Protein AF-Q9WVE3-F1 (afdb_monomer_lite)

Radius of gyration: 15.99 Å; chains: 1; bounding box: 48×34×41 Å

Organism: Mus musculus (NCBI:txid10090)

Secondary structure (DSSP, 8-state):
----TT-SSSHHHHHHHHHS--SSSS--TTGGGHHHHHHHHHHHHHHHSTTGGGT-PPPP-EEEBSS-GGGGEEEHHHHHGGGTT-S-HHHHHHH-GGGG-HHHHHHBPEEEEEEETTEEEEEE-SSS-EEEEEEES--TTSPSSS-EEEEEEEEEEETTEEEEEEEEE-

pLDDT: mean 86.55, std 11.51, range [38.97, 97.5]

Structure (mmCIF, N/CA/C/O backbone):
data_AF-Q9WVE3-F1
#
_entry.id   AF-Q9WVE3-F1
#
loop_
_atom_site.group_PDB
_atom_site.id
_atom_site.type_symbol
_atom_site.label_atom_id
_atom_site.label_alt_id
_atom_site.label_comp_id
_atom_site.label_asym_id
_atom_site.label_entity_id
_atom_site.label_seq_id
_atom_site.pdbx_PDB_ins_code
_atom_site.Cartn_x
_atom_site.Cartn_y
_atom_site.Cartn_z
_atom_site.occupancy
_atom_site.B_iso_or_equiv
_atom_site.auth_seq_id
_atom_site.auth_comp_id
_atom_site.auth_asym_id
_atom_site.auth_atom_id
_atom_site.pdbx_PDB_model_num
ATOM 1 N N . GLN A 1 1 ? 12.062 -9.986 -24.639 1.00 38.97 1 GLN A N 1
ATOM 2 C CA . GLN A 1 1 ? 12.155 -8.511 -24.644 1.00 38.97 1 GLN A CA 1
ATOM 3 C C . GLN A 1 1 ? 11.790 -8.039 -23.245 1.00 38.97 1 GLN A C 1
ATOM 5 O O . GLN A 1 1 ? 10.648 -8.213 -22.848 1.00 38.97 1 GLN A O 1
ATOM 10 N N . ILE A 1 2 ? 12.767 -7.576 -22.459 1.00 42.25 2 ILE A N 1
ATOM 11 C CA . ILE A 1 2 ? 12.524 -7.084 -21.095 1.00 42.25 2 ILE A CA 1
ATOM 12 C C . ILE A 1 2 ? 11.752 -5.770 -21.234 1.00 42.25 2 ILE A C 1
ATOM 14 O O . ILE A 1 2 ? 12.215 -4.856 -21.918 1.00 42.25 2 ILE A O 1
ATOM 18 N N . VAL A 1 3 ? 10.554 -5.693 -20.658 1.00 52.66 3 VAL A N 1
ATOM 19 C CA . VAL A 1 3 ? 9.760 -4.459 -20.638 1.00 52.66 3 VAL A CA 1
ATOM 20 C C . VAL A 1 3 ? 10.538 -3.437 -19.805 1.00 52.66 3 VAL A C 1
ATOM 22 O O . VAL A 1 3 ? 10.636 -3.555 -18.589 1.00 52.66 3 VAL A O 1
ATOM 25 N N . GLY A 1 4 ? 11.184 -2.479 -20.471 1.00 64.81 4 GLY A N 1
ATOM 26 C CA . GLY A 1 4 ? 11.995 -1.456 -19.811 1.00 64.81 4 GLY A CA 1
ATOM 27 C C . GLY A 1 4 ? 11.155 -0.449 -19.017 1.00 64.81 4 GLY A C 1
ATOM 28 O O . GLY A 1 4 ? 9.963 -0.275 -19.260 1.00 64.81 4 GLY A O 1
ATOM 29 N N . LEU A 1 5 ? 11.804 0.291 -18.111 1.00 68.25 5 LEU A N 1
ATOM 30 C CA . LEU A 1 5 ? 11.204 1.351 -17.275 1.00 68.25 5 LEU A CA 1
ATOM 31 C C . LEU A 1 5 ? 10.845 2.644 -18.050 1.00 68.25 5 LEU A C 1
ATOM 33 O O . LEU A 1 5 ? 10.810 3.738 -17.485 1.00 68.25 5 LEU A O 1
ATOM 37 N N . THR A 1 6 ? 10.640 2.552 -19.364 1.00 72.81 6 THR A N 1
ATOM 38 C CA . THR A 1 6 ? 10.458 3.695 -20.278 1.00 72.81 6 THR A CA 1
ATOM 39 C C . THR A 1 6 ? 9.116 3.691 -21.006 1.00 72.81 6 THR A C 1
ATOM 41 O O . THR A 1 6 ? 8.870 4.545 -21.858 1.00 72.81 6 THR A O 1
ATOM 44 N N . HIS A 1 7 ? 8.212 2.778 -20.653 1.00 76.62 7 HIS A N 1
ATOM 45 C CA . HIS A 1 7 ? 6.844 2.784 -21.152 1.00 76.62 7 HIS A CA 1
ATOM 46 C C . HIS A 1 7 ? 6.115 4.086 -20.785 1.00 76.62 7 HIS A C 1
ATOM 48 O O . HIS A 1 7 ? 6.257 4.608 -19.675 1.00 76.62 7 HIS A O 1
ATOM 54 N N . SER A 1 8 ? 5.338 4.620 -21.729 1.00 82.25 8 SER A N 1
ATOM 55 C CA . SER A 1 8 ? 4.680 5.925 -21.578 1.00 82.25 8 SER A CA 1
ATOM 56 C C . SER A 1 8 ? 3.353 5.856 -20.818 1.00 82.25 8 SER A C 1
ATOM 58 O O . SER A 1 8 ? 2.917 6.874 -20.281 1.00 82.25 8 SER A O 1
ATOM 60 N N . TYR A 1 9 ? 2.718 4.683 -20.763 1.00 87.88 9 TYR A N 1
ATOM 61 C CA . TYR A 1 9 ? 1.446 4.440 -20.065 1.00 87.88 9 TYR A CA 1
ATOM 62 C C . TYR A 1 9 ? 1.672 3.869 -18.657 1.00 87.88 9 TYR A C 1
ATOM 64 O O . TYR A 1 9 ? 2.633 3.112 -18.489 1.00 87.88 9 TYR A O 1
ATOM 72 N N . PRO A 1 10 ? 0.811 4.198 -17.673 1.00 91.31 10 PRO A N 1
ATOM 73 C CA . PRO A 1 10 ? 0.932 3.703 -16.301 1.00 91.31 10 PRO A CA 1
ATOM 74 C C . PRO A 1 10 ? 0.583 2.225 -16.131 1.00 91.31 10 PRO A C 1
ATOM 76 O O . PRO A 1 10 ? 1.098 1.588 -15.218 1.00 91.31 10 PRO A O 1
ATOM 79 N N . ASP A 1 11 ? -0.246 1.667 -17.009 1.00 92.44 11 ASP A N 1
ATOM 80 C CA . ASP A 1 11 ? -0.851 0.341 -16.869 1.00 92.44 11 ASP A CA 1
ATOM 81 C C . ASP A 1 11 ? 0.173 -0.787 -16.630 1.00 92.44 11 ASP A C 1
ATOM 83 O O . ASP A 1 11 ? -0.017 -1.559 -15.688 1.00 92.44 11 ASP A O 1
ATOM 87 N N . PRO A 1 12 ? 1.308 -0.875 -17.360 1.00 94.25 12 PRO A N 1
ATOM 88 C CA . PRO A 1 12 ? 2.304 -1.914 -17.094 1.00 94.25 12 PRO A CA 1
ATOM 89 C C . PRO A 1 12 ? 2.974 -1.765 -15.726 1.00 94.25 12 PRO A C 1
ATOM 91 O O . PRO A 1 12 ? 3.279 -2.762 -15.078 1.00 94.25 12 PRO A O 1
ATOM 94 N N . TYR A 1 13 ? 3.184 -0.530 -15.260 1.00 95.19 13 TYR A N 1
ATOM 95 C CA . TYR A 1 13 ? 3.758 -0.287 -13.937 1.00 95.19 13 TYR A CA 1
ATOM 96 C C . TYR A 1 13 ? 2.752 -0.564 -12.827 1.00 95.19 13 TYR A C 1
ATOM 98 O O . TYR A 1 13 ? 3.142 -1.042 -11.769 1.00 95.19 13 TYR A O 1
ATOM 106 N N . PHE A 1 14 ? 1.467 -0.294 -13.065 1.00 95.31 14 PHE A N 1
ATOM 107 C CA . PHE A 1 14 ? 0.396 -0.672 -12.151 1.00 95.31 14 PHE A CA 1
ATOM 108 C C . PHE A 1 14 ? 0.340 -2.193 -11.981 1.00 95.31 14 PHE A C 1
ATOM 110 O O . PHE A 1 14 ? 0.356 -2.675 -10.852 1.00 95.31 14 PHE A O 1
ATOM 117 N N . LEU A 1 15 ? 0.383 -2.948 -13.084 1.00 95.38 15 LEU A N 1
ATOM 118 C CA . LEU A 1 15 ? 0.463 -4.410 -13.039 1.00 95.38 15 LEU A CA 1
ATOM 119 C C . LEU A 1 15 ? 1.726 -4.892 -12.314 1.00 95.38 15 LEU A C 1
ATOM 121 O O . LEU A 1 15 ? 1.626 -5.745 -11.439 1.00 95.38 15 LEU A O 1
ATOM 125 N N . ALA A 1 16 ? 2.892 -4.309 -12.604 1.00 95.38 16 ALA A N 1
ATOM 126 C CA . ALA A 1 16 ? 4.128 -4.630 -11.889 1.00 95.38 16 ALA A CA 1
ATOM 127 C C . ALA A 1 16 ? 4.008 -4.359 -10.377 1.00 95.38 16 ALA A C 1
ATOM 129 O O . ALA A 1 16 ? 4.480 -5.155 -9.572 1.00 95.38 16 ALA A O 1
ATOM 130 N N . CYS A 1 17 ? 3.324 -3.280 -9.976 1.00 95.62 17 CYS A N 1
ATOM 131 C CA . CYS A 1 17 ? 3.080 -2.987 -8.564 1.00 95.62 17 CYS A CA 1
ATOM 132 C C . CYS A 1 17 ? 2.186 -4.027 -7.880 1.00 95.62 17 CYS A C 1
ATOM 134 O O . CYS A 1 17 ? 2.382 -4.283 -6.700 1.00 95.62 17 CYS A O 1
ATOM 136 N N . LEU A 1 18 ? 1.220 -4.610 -8.594 1.00 95.31 18 LEU A N 1
ATOM 137 C CA . LEU A 1 18 ? 0.353 -5.666 -8.062 1.00 95.31 18 LEU A CA 1
ATOM 138 C C . LEU A 1 18 ? 1.069 -7.020 -7.973 1.00 95.31 18 LEU A C 1
ATOM 140 O O . LEU A 1 18 ? 0.840 -7.766 -7.026 1.00 95.31 18 LEU A O 1
ATOM 144 N N . LEU A 1 19 ? 1.902 -7.345 -8.966 1.00 94.06 19 LEU A N 1
ATOM 145 C CA . LEU A 1 19 ? 2.548 -8.655 -9.086 1.00 94.06 19 LEU A CA 1
ATOM 146 C C . LEU A 1 19 ? 3.804 -8.787 -8.220 1.00 94.06 19 LEU A C 1
ATOM 148 O O . LEU A 1 19 ? 4.065 -9.870 -7.708 1.00 94.06 19 LEU A O 1
ATOM 152 N N . PHE A 1 20 ? 4.564 -7.702 -8.058 1.00 94.00 20 PHE A N 1
ATOM 153 C CA . PHE A 1 20 ? 5.892 -7.721 -7.432 1.00 94.00 20 PHE A CA 1
ATOM 154 C C . PHE A 1 20 ? 5.935 -6.974 -6.096 1.00 94.00 20 PHE A C 1
ATOM 156 O O . PHE A 1 20 ? 7.001 -6.562 -5.635 1.00 94.00 20 PHE A O 1
ATOM 163 N N . TRP A 1 21 ? 4.774 -6.736 -5.477 1.00 94.50 21 TRP A N 1
ATOM 164 C CA . TRP A 1 21 ? 4.742 -6.106 -4.164 1.00 94.50 21 TRP A CA 1
ATOM 165 C C . TRP A 1 21 ? 5.406 -7.014 -3.116 1.00 94.50 21 TRP A C 1
ATOM 167 O O . TRP A 1 21 ? 5.033 -8.185 -3.024 1.00 94.50 21 TRP A O 1
ATOM 177 N N . PRO A 1 22 ? 6.330 -6.503 -2.280 1.00 91.81 22 PRO A N 1
ATOM 178 C CA . PRO A 1 22 ? 6.997 -7.338 -1.293 1.00 91.81 22 PRO A CA 1
ATOM 179 C C . PRO A 1 22 ? 6.016 -7.884 -0.248 1.00 91.81 22 PRO A C 1
ATOM 181 O O . PRO A 1 22 ? 5.334 -7.131 0.460 1.00 91.81 22 PRO A O 1
ATOM 184 N N . GLU A 1 23 ? 5.978 -9.207 -0.101 1.00 85.31 23 GLU A N 1
ATOM 185 C CA . GLU A 1 23 ? 5.158 -9.853 0.927 1.00 85.31 23 GLU A CA 1
ATOM 186 C C . GLU A 1 23 ? 5.769 -9.728 2.323 1.00 85.31 23 GLU A C 1
ATOM 188 O O . GLU A 1 23 ? 5.039 -9.618 3.311 1.00 85.31 23 GLU A O 1
ATOM 193 N N . ASN A 1 24 ? 7.099 -9.756 2.399 1.00 83.19 24 ASN A N 1
ATOM 194 C CA . ASN A 1 24 ? 7.873 -9.842 3.631 1.00 83.19 24 ASN A CA 1
ATOM 195 C C . ASN A 1 24 ? 9.029 -8.835 3.587 1.00 83.19 24 ASN A C 1
ATOM 197 O O . ASN A 1 24 ? 9.225 -8.137 2.597 1.00 83.19 24 ASN A O 1
ATOM 201 N N . LYS A 1 25 ? 9.812 -8.753 4.668 1.00 84.12 25 LYS A N 1
ATOM 202 C CA . LYS A 1 25 ? 10.996 -7.879 4.723 1.00 84.12 25 LYS A CA 1
ATOM 203 C C . LYS A 1 25 ? 12.132 -8.335 3.806 1.00 84.12 25 LYS A C 1
ATOM 205 O O . LYS A 1 25 ? 12.952 -7.500 3.445 1.00 84.12 25 LYS A O 1
ATOM 210 N N . GLU A 1 26 ? 12.176 -9.608 3.438 1.00 88.19 26 GLU A N 1
ATOM 211 C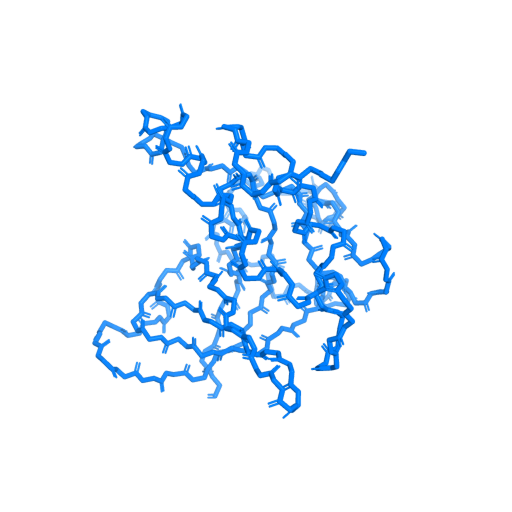 CA . GLU A 1 26 ? 13.134 -10.140 2.470 1.00 88.19 26 GLU A CA 1
ATOM 212 C C . GLU A 1 26 ? 12.657 -9.844 1.048 1.00 88.19 26 GLU A C 1
ATOM 214 O O . GLU A 1 26 ? 11.491 -10.076 0.724 1.00 88.19 26 GLU A O 1
ATOM 219 N N . LEU A 1 27 ? 13.558 -9.296 0.233 1.00 89.44 27 LEU A N 1
ATOM 220 C CA . LEU A 1 27 ? 13.295 -8.933 -1.154 1.00 89.44 27 LEU A CA 1
ATOM 221 C C . LEU A 1 27 ? 13.831 -10.026 -2.079 1.00 89.44 27 LEU A C 1
ATOM 223 O O . LEU A 1 27 ? 14.976 -10.452 -1.939 1.00 89.44 27 LEU A O 1
ATOM 227 N N . ASP A 1 28 ? 13.007 -10.433 -3.034 1.00 90.19 28 ASP A N 1
ATOM 228 C CA . ASP A 1 28 ? 13.399 -11.207 -4.211 1.00 90.19 28 ASP A CA 1
ATOM 229 C C . ASP A 1 28 ? 13.793 -10.288 -5.384 1.00 90.19 28 ASP A C 1
ATOM 231 O O . ASP A 1 28 ? 13.693 -9.061 -5.306 1.00 90.19 28 ASP A O 1
ATOM 235 N N . GLU A 1 29 ? 14.255 -10.880 -6.488 1.00 88.69 29 GLU A N 1
ATOM 236 C CA . GLU A 1 29 ? 14.735 -10.136 -7.660 1.00 88.69 29 GLU A CA 1
ATOM 237 C C . GLU A 1 29 ? 13.706 -9.120 -8.182 1.00 88.69 29 GLU A C 1
ATOM 239 O O . GLU A 1 29 ? 14.065 -7.974 -8.465 1.00 88.69 29 GLU A O 1
ATOM 244 N N . ASP A 1 30 ? 12.426 -9.491 -8.231 1.00 89.69 30 ASP A N 1
ATOM 245 C CA . ASP A 1 30 ? 11.358 -8.645 -8.763 1.00 89.69 30 ASP A CA 1
ATOM 246 C C . ASP A 1 30 ? 10.970 -7.517 -7.791 1.00 89.69 30 ASP A C 1
ATOM 248 O O . ASP A 1 30 ? 10.837 -6.348 -8.177 1.00 89.69 30 ASP A O 1
ATOM 252 N N . SER A 1 31 ? 10.839 -7.834 -6.504 1.00 91.00 31 SER A N 1
ATOM 253 C CA . SER A 1 31 ? 10.451 -6.882 -5.460 1.00 91.00 31 SER A CA 1
ATOM 254 C C . SER A 1 31 ? 11.531 -5.839 -5.168 1.00 91.00 31 SER A C 1
ATOM 256 O O . SER A 1 31 ? 11.196 -4.734 -4.740 1.00 91.00 31 SER A O 1
ATOM 258 N N . THR A 1 32 ? 12.807 -6.085 -5.496 1.00 92.00 32 THR A N 1
ATOM 259 C CA . THR A 1 32 ? 13.845 -5.029 -5.446 1.00 92.00 32 THR A CA 1
ATOM 260 C C . THR A 1 32 ? 13.570 -3.865 -6.407 1.00 92.00 32 THR A C 1
ATOM 262 O O . THR A 1 32 ? 14.063 -2.751 -6.204 1.00 92.00 32 THR A O 1
ATOM 265 N N . LEU A 1 33 ? 12.769 -4.083 -7.456 1.00 93.50 33 LEU A N 1
ATOM 266 C CA . LEU A 1 33 ? 12.456 -3.075 -8.470 1.00 93.50 33 LEU A CA 1
ATOM 267 C C . LEU A 1 33 ? 11.174 -2.289 -8.171 1.00 93.50 33 LEU A C 1
ATOM 269 O O . LEU A 1 33 ? 10.892 -1.306 -8.863 1.00 93.50 33 LEU A O 1
ATOM 273 N N . ILE A 1 34 ? 10.422 -2.651 -7.128 1.00 95.00 34 ILE A N 1
ATOM 274 C CA . ILE A 1 34 ? 9.113 -2.056 -6.823 1.00 95.00 34 ILE A CA 1
ATOM 275 C C . ILE A 1 34 ? 9.177 -0.535 -6.617 1.00 95.00 34 ILE A C 1
ATOM 277 O O . ILE A 1 34 ? 8.310 0.189 -7.102 1.00 95.00 34 ILE A O 1
ATOM 281 N N . GLU A 1 35 ? 10.243 -0.013 -6.001 1.00 95.31 35 GLU A N 1
ATOM 282 C CA . GLU A 1 35 ? 10.449 1.433 -5.836 1.00 95.31 35 GLU A CA 1
ATOM 283 C C . GLU A 1 35 ? 10.531 2.150 -7.198 1.00 95.31 35 GLU A C 1
ATOM 285 O O . GLU A 1 35 ? 9.963 3.233 -7.396 1.00 95.31 35 GLU A O 1
ATOM 290 N N . LYS A 1 36 ? 11.183 1.514 -8.181 1.00 94.94 36 LYS A N 1
ATOM 291 C CA . LYS A 1 36 ? 11.303 2.030 -9.551 1.00 94.94 36 LYS A CA 1
ATOM 292 C C . LYS A 1 36 ? 9.979 1.927 -10.300 1.00 94.94 36 LYS A C 1
ATOM 294 O O . LYS A 1 36 ? 9.639 2.858 -11.037 1.00 94.94 36 LYS A O 1
ATOM 299 N N . TYR A 1 37 ? 9.222 0.845 -10.107 1.00 96.19 37 TYR A N 1
ATOM 300 C CA . TYR A 1 37 ? 7.892 0.692 -10.700 1.00 96.19 37 TYR A CA 1
ATOM 301 C C . TYR A 1 37 ? 6.918 1.736 -10.164 1.00 96.19 37 TYR A C 1
ATOM 303 O O . TYR A 1 37 ? 6.306 2.436 -10.966 1.00 96.19 37 TYR A O 1
ATOM 311 N N . VAL A 1 38 ? 6.863 1.947 -8.846 1.00 95.88 38 VAL A N 1
ATOM 312 C CA . VAL A 1 38 ? 6.037 2.997 -8.228 1.00 95.88 38 VAL A CA 1
ATOM 313 C C . VAL A 1 38 ? 6.441 4.383 -8.735 1.00 95.88 38 VAL A C 1
ATOM 315 O O . VAL A 1 38 ? 5.593 5.181 -9.134 1.00 95.88 38 VAL A O 1
ATOM 318 N N . SER A 1 39 ? 7.741 4.673 -8.809 1.00 94.62 39 SER A N 1
ATOM 319 C CA . SER A 1 39 ? 8.231 5.948 -9.349 1.00 94.62 39 SER A CA 1
ATOM 320 C C . SER A 1 39 ? 7.822 6.165 -10.812 1.00 94.62 39 SER A C 1
ATOM 322 O O . SER A 1 39 ? 7.454 7.277 -11.207 1.00 94.62 39 SER A O 1
ATOM 324 N N . SER A 1 40 ? 7.866 5.106 -11.621 1.00 95.12 40 SER A N 1
ATOM 325 C CA . SER A 1 40 ? 7.496 5.138 -13.041 1.00 95.12 40 SER A CA 1
ATOM 326 C C . SER A 1 40 ? 5.982 5.236 -13.238 1.00 95.12 40 SER A C 1
ATOM 328 O O . SER A 1 40 ? 5.533 5.997 -14.098 1.00 95.12 40 SER A O 1
ATOM 330 N N . LEU A 1 41 ? 5.199 4.560 -12.394 1.00 94.94 41 LEU A N 1
ATOM 331 C CA . LEU A 1 41 ? 3.741 4.647 -12.322 1.00 94.94 41 LEU A CA 1
ATOM 332 C C . LEU A 1 41 ? 3.301 6.082 -12.028 1.00 94.94 41 LEU A C 1
ATOM 334 O O . LEU A 1 41 ? 2.649 6.709 -12.861 1.00 94.94 41 LEU A O 1
ATOM 338 N N . ASN A 1 42 ? 3.776 6.655 -10.920 1.00 92.00 42 ASN A N 1
ATOM 339 C CA . ASN A 1 42 ? 3.439 8.020 -10.512 1.00 92.00 42 ASN A CA 1
ATOM 340 C C . ASN A 1 42 ? 3.792 9.036 -11.615 1.00 92.00 42 ASN A C 1
ATOM 342 O O . ASN A 1 42 ? 3.040 9.968 -11.911 1.00 92.00 42 ASN A O 1
ATOM 346 N N . ARG A 1 43 ? 4.963 8.871 -12.246 1.00 92.12 43 ARG A N 1
ATOM 347 C CA . ARG A 1 43 ? 5.460 9.765 -13.301 1.00 92.12 43 ARG A CA 1
ATOM 348 C C . ARG A 1 43 ? 4.646 9.655 -14.592 1.00 92.12 43 ARG A C 1
ATOM 350 O O . ARG A 1 43 ? 4.315 10.684 -15.180 1.00 92.12 43 ARG A O 1
ATOM 357 N N . SER A 1 44 ? 4.378 8.439 -15.061 1.00 92.31 44 SER A N 1
ATOM 358 C CA . SER A 1 44 ? 3.613 8.198 -16.293 1.00 92.31 44 SER A CA 1
ATOM 359 C C . SER A 1 44 ? 2.156 8.622 -16.125 1.00 92.31 44 SER A C 1
ATOM 361 O O . SER A 1 44 ? 1.644 9.346 -16.980 1.00 92.31 44 SER A O 1
ATOM 363 N N . PHE A 1 45 ? 1.540 8.312 -14.980 1.00 90.88 45 PHE A N 1
ATOM 364 C CA . PHE A 1 45 ? 0.193 8.761 -14.643 1.00 90.88 45 PHE A CA 1
ATOM 365 C C . PHE A 1 45 ? 0.078 10.289 -14.688 1.00 90.88 45 PHE A C 1
ATOM 367 O O . PHE A 1 45 ? -0.753 10.827 -15.415 1.00 90.88 45 PHE A O 1
ATOM 374 N N . ARG A 1 46 ? 0.980 11.016 -14.010 1.00 88.94 46 ARG A N 1
ATOM 375 C CA . ARG A 1 46 ? 0.986 12.492 -14.022 1.00 88.94 46 ARG A CA 1
ATOM 376 C C . ARG A 1 46 ? 1.178 13.096 -15.408 1.00 88.94 46 ARG A C 1
ATOM 378 O O . ARG A 1 46 ? 0.708 14.205 -15.642 1.00 88.94 46 ARG A O 1
ATOM 385 N N . ARG A 1 47 ? 1.901 12.426 -16.310 1.00 89.00 47 ARG A N 1
ATOM 386 C CA . ARG A 1 47 ? 2.096 12.898 -17.690 1.00 89.00 47 ARG A CA 1
ATOM 387 C C . ARG A 1 47 ? 0.847 12.693 -18.536 1.00 89.00 47 ARG A C 1
ATOM 389 O O . ARG A 1 47 ? 0.445 13.620 -19.227 1.00 89.00 47 ARG A O 1
ATOM 396 N N . GLN A 1 48 ? 0.249 11.509 -18.456 1.00 86.88 48 GLN A N 1
ATOM 397 C CA . GLN A 1 48 ? -0.911 11.117 -19.260 1.00 86.88 48 GLN A CA 1
ATOM 398 C C . GLN A 1 48 ? -2.204 11.779 -18.774 1.00 86.88 48 GLN A C 1
ATOM 400 O O . GLN A 1 48 ? -2.981 12.305 -19.564 1.00 86.88 48 GLN A O 1
ATOM 405 N N . TYR A 1 49 ? -2.409 11.813 -17.458 1.00 84.44 49 TYR A N 1
ATOM 406 C CA . TYR A 1 49 ? -3.684 12.169 -16.837 1.00 84.44 49 TYR A CA 1
ATOM 407 C C . TYR A 1 49 ? -3.637 13.499 -16.077 1.00 84.44 49 TYR A C 1
ATOM 409 O O . TYR A 1 49 ? -4.532 13.790 -15.286 1.00 84.44 49 TYR A O 1
ATOM 417 N N . LYS A 1 50 ? -2.643 14.359 -16.356 1.00 79.62 50 LYS A N 1
ATOM 418 C CA . LYS A 1 50 ? -2.429 15.663 -15.692 1.00 79.62 50 LYS A CA 1
ATOM 419 C C . LYS A 1 50 ? -3.706 16.494 -15.528 1.00 79.62 50 LYS A C 1
ATOM 421 O O . LYS A 1 50 ? -3.895 17.155 -14.508 1.00 79.62 50 LYS A O 1
ATOM 426 N N . HIS A 1 51 ? -4.557 16.494 -16.553 1.00 74.31 51 HIS A N 1
ATOM 427 C CA . HIS A 1 51 ? -5.803 17.260 -16.582 1.00 74.31 51 HIS A CA 1
ATOM 428 C C . HIS A 1 51 ? -6.892 16.651 -15.685 1.00 74.31 51 HIS A C 1
ATOM 430 O O . HIS A 1 51 ? -7.675 17.392 -15.097 1.00 74.31 51 HIS A O 1
ATOM 436 N N . MET A 1 52 ? -6.903 15.323 -15.530 1.00 71.06 52 MET A N 1
ATOM 437 C CA . MET A 1 52 ? -7.834 14.588 -14.666 1.00 71.06 52 MET A CA 1
ATOM 438 C C . MET A 1 52 ? -7.416 14.616 -13.192 1.00 71.06 52 MET A C 1
ATOM 440 O O . MET A 1 52 ? -8.284 14.660 -12.324 1.00 71.06 52 MET A O 1
ATOM 444 N N . CYS A 1 53 ? -6.111 14.710 -12.897 1.00 62.19 53 CYS A N 1
ATOM 445 C CA . CYS A 1 53 ? -5.584 14.846 -11.530 1.00 62.19 53 CYS A CA 1
ATOM 446 C C . CYS A 1 53 ? -6.183 16.031 -10.748 1.00 62.19 53 CYS A C 1
ATOM 448 O O . CYS A 1 53 ? -6.084 16.078 -9.527 1.00 62.19 53 CYS A O 1
ATOM 450 N N . ARG A 1 54 ? -6.763 17.023 -11.440 1.00 59.59 54 ARG A N 1
ATOM 451 C CA . ARG A 1 54 ? -7.386 18.204 -10.823 1.00 59.59 54 ARG A CA 1
ATOM 452 C C . ARG A 1 54 ? -8.864 18.022 -10.490 1.00 59.59 54 ARG A C 1
ATOM 454 O O . ARG A 1 54 ? -9.393 18.828 -9.734 1.00 59.59 54 ARG A O 1
ATOM 461 N N . SER A 1 55 ? -9.531 17.025 -11.072 1.00 57.50 55 SER A N 1
ATOM 462 C CA . SER A 1 55 ? -10.985 16.867 -10.975 1.00 57.50 55 SER A CA 1
ATOM 463 C C . SER A 1 55 ? -11.422 15.585 -10.273 1.00 57.50 55 SER A C 1
ATOM 465 O O . SER A 1 55 ? -12.505 15.583 -9.692 1.00 57.50 55 SER A O 1
ATOM 467 N N . ARG A 1 56 ? -10.625 14.504 -10.310 1.00 60.62 56 ARG A N 1
ATOM 468 C CA . ARG A 1 56 ? -10.957 13.215 -9.675 1.00 60.62 56 ARG A CA 1
ATOM 469 C C . ARG A 1 56 ? -9.698 12.471 -9.222 1.00 60.62 56 ARG A C 1
ATOM 471 O O . ARG A 1 56 ? -8.777 12.296 -10.015 1.00 60.62 56 ARG A O 1
ATOM 478 N N . GLN A 1 57 ? -9.685 11.988 -7.977 1.00 65.88 57 GLN A N 1
ATOM 479 C CA . GLN A 1 57 ? -8.715 10.973 -7.558 1.00 65.88 57 GLN A CA 1
ATOM 480 C C . GLN A 1 57 ? -9.059 9.639 -8.237 1.00 65.88 57 GLN A C 1
ATOM 482 O O . GLN A 1 57 ? -10.235 9.253 -8.247 1.00 65.88 57 GLN A O 1
ATOM 487 N N . PRO A 1 58 ? -8.078 8.923 -8.809 1.00 72.81 58 PRO A N 1
ATOM 488 C CA . PRO A 1 58 ? -8.312 7.595 -9.353 1.00 72.81 58 PRO A CA 1
ATOM 489 C C . PRO A 1 58 ? -8.832 6.649 -8.282 1.00 72.81 58 PRO A C 1
ATOM 491 O O . PRO A 1 58 ? -8.373 6.657 -7.141 1.00 72.81 58 PRO A O 1
ATOM 494 N N . SER A 1 59 ? -9.802 5.821 -8.656 1.00 80.38 59 SER A N 1
ATOM 495 C CA . SER A 1 59 ? -10.346 4.825 -7.741 1.00 80.38 59 SER A CA 1
ATOM 496 C C . SER A 1 59 ? -9.294 3.764 -7.421 1.00 80.38 59 SER A C 1
ATOM 498 O O . SER A 1 59 ? -8.634 3.240 -8.319 1.00 80.38 59 SER A O 1
ATOM 500 N N . THR A 1 60 ? -9.169 3.423 -6.141 1.00 91.94 60 THR A N 1
ATOM 501 C CA . THR A 1 60 ? -8.435 2.228 -5.711 1.00 91.94 60 THR A CA 1
ATOM 502 C C . THR A 1 60 ? -9.199 0.992 -6.145 1.00 91.94 60 THR A C 1
ATOM 504 O O . THR A 1 60 ? -10.382 0.860 -5.838 1.00 91.94 60 THR A O 1
ATOM 507 N N . LEU A 1 61 ? -8.524 0.102 -6.868 1.00 91.81 61 LEU A N 1
ATOM 508 C CA . LEU A 1 61 ? -9.129 -1.120 -7.400 1.00 91.81 61 LEU A CA 1
ATOM 509 C C . LEU A 1 61 ? -8.868 -2.314 -6.482 1.00 91.81 61 LEU A C 1
ATOM 511 O O . LEU A 1 61 ? -9.776 -3.103 -6.218 1.00 91.81 61 LEU A O 1
ATOM 515 N N . PHE A 1 62 ? -7.642 -2.409 -5.968 1.00 96.69 62 PHE A N 1
ATOM 516 C CA . PHE A 1 62 ? -7.191 -3.510 -5.125 1.00 96.69 62 PHE A CA 1
ATOM 517 C C . PHE A 1 62 ? -6.627 -3.001 -3.804 1.00 96.69 62 PHE A C 1
ATOM 519 O O . PHE A 1 62 ? -6.086 -1.901 -3.732 1.00 96.69 62 PHE A O 1
ATOM 526 N N . TYR A 1 63 ? -6.713 -3.831 -2.776 1.00 97.25 63 TYR A N 1
ATOM 527 C CA . TYR A 1 63 ? -6.139 -3.616 -1.455 1.00 97.25 63 TYR A CA 1
ATOM 528 C C . TYR A 1 63 ? -5.249 -4.793 -1.081 1.00 97.25 63 TYR A C 1
ATOM 530 O O . TYR A 1 63 ? -5.465 -5.912 -1.550 1.00 97.25 63 TYR A O 1
ATOM 538 N N . LEU A 1 64 ? -4.256 -4.545 -0.227 1.00 97.50 64 LEU A N 1
ATOM 539 C CA . LEU A 1 64 ? -3.386 -5.602 0.272 1.00 97.50 64 LEU A CA 1
ATOM 540 C C . LEU A 1 64 ? -4.078 -6.387 1.396 1.00 97.50 64 LEU A C 1
ATOM 542 O O . LEU A 1 64 ? -4.370 -5.866 2.472 1.00 97.50 64 LEU A O 1
ATOM 546 N N . GLY A 1 65 ? -4.320 -7.659 1.125 1.00 97.31 65 GLY A N 1
ATOM 547 C CA . GLY A 1 65 ? -4.935 -8.656 1.987 1.00 97.31 65 GLY A CA 1
ATOM 548 C C . GLY A 1 65 ? -3.937 -9.415 2.856 1.00 97.31 65 GLY A C 1
ATOM 549 O O . GLY A 1 65 ? -2.722 -9.373 2.655 1.00 97.31 65 GLY A O 1
ATOM 550 N N . GLN A 1 66 ? -4.458 -10.162 3.830 1.00 95.06 66 GLN A N 1
ATOM 551 C CA . GLN A 1 66 ? -3.627 -10.982 4.721 1.00 95.06 66 GLN A CA 1
ATOM 552 C C . GLN A 1 66 ? -2.993 -12.196 4.024 1.00 95.06 66 GLN A C 1
ATOM 554 O O . GLN A 1 66 ? -1.902 -12.628 4.405 1.00 95.06 66 GLN A O 1
ATOM 559 N N . LYS A 1 67 ? -3.655 -12.725 2.987 1.00 94.19 67 LYS A N 1
ATOM 560 C CA . LYS A 1 67 ? -3.183 -13.866 2.187 1.00 94.19 67 LYS A CA 1
ATOM 561 C C . LYS A 1 67 ? -1.866 -13.544 1.457 1.00 94.19 67 LYS A C 1
ATOM 563 O O . LYS A 1 67 ? -1.375 -12.419 1.492 1.00 94.19 67 LYS A O 1
ATOM 568 N N . LYS A 1 68 ? -1.280 -14.559 0.820 1.00 90.00 68 LYS A N 1
ATOM 569 C CA . LYS A 1 68 ? -0.013 -14.480 0.075 1.00 90.00 68 LYS A CA 1
ATOM 570 C C . LYS A 1 68 ? -0.227 -14.628 -1.431 1.00 90.00 68 LYS A C 1
ATOM 572 O O . LYS A 1 68 ? -1.276 -15.113 -1.866 1.00 90.00 68 LYS A O 1
ATOM 577 N N . GLY A 1 69 ? 0.770 -14.234 -2.209 1.00 89.00 69 GLY A N 1
ATOM 578 C CA . GLY A 1 69 ? 0.771 -14.225 -3.665 1.00 89.00 69 GLY A CA 1
ATOM 579 C C . GLY A 1 69 ? -0.357 -13.372 -4.232 1.00 89.00 69 GLY A C 1
ATOM 580 O O . GLY A 1 69 ? -0.823 -12.419 -3.609 1.00 89.00 69 GLY A O 1
ATOM 581 N N . LEU A 1 70 ? -0.880 -13.776 -5.388 1.00 90.75 70 LEU A N 1
ATOM 582 C CA . LEU A 1 70 ? -2.016 -13.109 -6.037 1.00 90.75 70 LEU A CA 1
ATOM 583 C C . LEU A 1 70 ? -3.281 -13.076 -5.167 1.00 90.75 70 LEU A C 1
ATOM 585 O O . LEU A 1 70 ? -4.080 -12.153 -5.282 1.00 90.75 70 LEU A O 1
ATOM 589 N N . ASN A 1 71 ? -3.443 -14.038 -4.254 1.00 93.31 71 ASN A N 1
ATOM 590 C CA . ASN A 1 71 ? -4.578 -14.067 -3.329 1.00 93.31 71 ASN A CA 1
ATOM 591 C C . ASN A 1 71 ? -4.506 -12.965 -2.262 1.00 93.31 71 ASN A C 1
ATOM 593 O O . ASN A 1 71 ? -5.476 -12.773 -1.531 1.00 93.31 71 ASN A O 1
ATOM 597 N N . SER A 1 72 ? -3.369 -12.270 -2.144 1.00 94.81 72 SER A N 1
ATOM 598 C CA . SER A 1 72 ? -3.249 -11.063 -1.329 1.00 94.81 72 SER A CA 1
ATOM 599 C C . SER A 1 72 ? -3.985 -9.870 -1.945 1.00 94.81 72 SER A C 1
ATOM 601 O O . SER A 1 72 ? -4.249 -8.909 -1.239 1.00 94.81 72 SER A O 1
ATOM 603 N N . LEU A 1 73 ? -4.357 -9.900 -3.227 1.00 96.75 73 LEU A N 1
ATOM 604 C CA . LEU A 1 73 ? -5.046 -8.785 -3.869 1.00 96.75 73 LEU A CA 1
ATOM 605 C C . LEU A 1 73 ? -6.553 -8.872 -3.616 1.00 96.75 73 LEU A C 1
ATOM 607 O O . LEU A 1 73 ? -7.260 -9.676 -4.220 1.00 96.75 73 LEU A O 1
ATOM 611 N N . VAL A 1 74 ? -7.051 -8.009 -2.736 1.00 97.44 74 VAL A N 1
ATOM 612 C CA . VAL A 1 74 ? -8.474 -7.912 -2.400 1.00 97.44 74 VAL A CA 1
ATOM 613 C C . VAL A 1 74 ? -9.120 -6.847 -3.274 1.00 97.44 74 VAL A C 1
ATOM 615 O O . VAL A 1 74 ? -8.756 -5.674 -3.204 1.00 97.44 74 VAL A O 1
ATOM 618 N N . HIS A 1 75 ? -10.088 -7.228 -4.103 1.00 95.81 75 HIS A N 1
ATOM 619 C CA . HIS A 1 75 ? -10.800 -6.269 -4.947 1.00 95.81 75 HIS A CA 1
ATOM 620 C C . HIS A 1 75 ? -11.737 -5.387 -4.107 1.00 95.81 75 HIS A C 1
ATOM 622 O O . HIS A 1 75 ? -12.396 -5.877 -3.190 1.00 95.81 75 HIS A O 1
ATOM 628 N N . LYS A 1 76 ? -11.873 -4.097 -4.450 1.00 92.75 76 LYS A N 1
ATOM 629 C CA . LYS A 1 76 ? -12.744 -3.145 -3.729 1.00 92.75 76 LYS A CA 1
ATOM 630 C C . LYS A 1 76 ? -14.162 -3.686 -3.502 1.00 92.75 76 LYS A C 1
ATOM 632 O O . LYS A 1 76 ? -14.687 -3.577 -2.399 1.00 92.75 76 LYS A O 1
ATOM 637 N N . ALA A 1 77 ? -14.746 -4.330 -4.514 1.00 90.81 77 ALA A N 1
ATOM 638 C CA . ALA A 1 77 ? -16.095 -4.895 -4.423 1.00 90.81 77 ALA A CA 1
ATOM 639 C C . ALA A 1 77 ? -16.235 -6.004 -3.361 1.00 90.81 77 ALA A C 1
ATOM 641 O O . ALA A 1 77 ? -17.336 -6.242 -2.881 1.00 90.81 77 ALA A O 1
ATOM 642 N N . GLU A 1 78 ? -15.152 -6.697 -2.989 1.00 93.25 78 GLU A N 1
ATOM 643 C CA . GLU A 1 78 ? -15.178 -7.684 -1.903 1.00 93.25 78 GLU A CA 1
ATOM 644 C C . GLU A 1 78 ? -15.354 -7.002 -0.546 1.00 93.25 78 GLU A C 1
ATOM 646 O O . GLU A 1 78 ? -16.142 -7.462 0.274 1.00 93.25 78 GLU A O 1
ATOM 651 N N . ILE A 1 79 ? -14.701 -5.853 -0.354 1.00 92.50 79 ILE A N 1
ATOM 652 C CA . ILE A 1 79 ? -14.869 -5.018 0.837 1.00 92.50 79 ILE A CA 1
ATOM 653 C C . ILE A 1 79 ? -16.296 -4.448 0.873 1.00 92.50 79 ILE A C 1
ATOM 655 O O . ILE A 1 79 ? -16.954 -4.510 1.908 1.00 92.50 79 ILE A O 1
ATOM 659 N N . GLU A 1 80 ? -16.815 -3.978 -0.267 1.00 88.94 80 GLU A N 1
ATOM 660 C CA . GLU A 1 80 ? -18.162 -3.384 -0.372 1.00 88.94 80 GLU A CA 1
ATOM 661 C C . GLU A 1 80 ? -19.305 -4.336 0.002 1.00 88.94 80 GLU A C 1
ATOM 663 O O . GLU A 1 80 ? -20.361 -3.881 0.441 1.00 88.94 80 GLU A O 1
ATOM 668 N N . ARG A 1 81 ? -19.092 -5.656 -0.072 1.00 88.81 81 ARG A N 1
ATOM 669 C CA . ARG A 1 81 ? -20.080 -6.655 0.369 1.00 88.81 81 ARG A CA 1
ATOM 670 C C . ARG A 1 81 ? -20.391 -6.585 1.863 1.00 88.81 81 ARG A C 1
ATOM 672 O O . ARG A 1 81 ? -21.492 -6.950 2.254 1.00 88.81 81 ARG A O 1
ATOM 679 N N . TYR A 1 82 ? -19.471 -6.101 2.695 1.00 85.19 82 TYR A N 1
ATOM 680 C CA . TYR A 1 82 ? -19.688 -6.003 4.145 1.00 85.19 82 TYR A CA 1
ATOM 681 C C . TYR A 1 82 ? -20.535 -4.792 4.559 1.00 85.19 82 TYR A C 1
ATOM 683 O O . TYR A 1 82 ? -20.802 -4.594 5.744 1.00 85.19 82 TYR A O 1
ATOM 691 N N . PHE A 1 83 ? -20.935 -3.953 3.603 1.00 78.81 83 PHE A N 1
ATOM 692 C CA . PHE A 1 83 ? -21.725 -2.748 3.855 1.00 78.81 83 PHE A CA 1
ATOM 693 C C . PHE A 1 83 ? -22.664 -2.417 2.690 1.00 78.81 83 PHE A C 1
ATOM 695 O O . PHE A 1 83 ? -23.027 -1.261 2.485 1.00 78.81 83 PHE A O 1
ATOM 702 N N . SER A 1 84 ? -23.111 -3.439 1.954 1.00 67.75 84 SER A N 1
ATOM 703 C CA . SER A 1 84 ? -24.072 -3.306 0.852 1.00 67.75 84 SER A CA 1
ATOM 704 C C . SER A 1 84 ? -25.446 -2.776 1.285 1.00 67.75 84 SER A C 1
ATOM 706 O O . SER A 1 84 ? -26.227 -2.354 0.441 1.00 67.75 84 SER A O 1
ATOM 708 N N . GLU A 1 85 ? -25.743 -2.773 2.587 1.00 67.25 85 GLU A N 1
ATOM 709 C CA . GLU A 1 85 ? -26.956 -2.175 3.165 1.00 67.25 85 GLU A CA 1
ATOM 710 C C . GLU A 1 85 ? -26.856 -0.646 3.350 1.00 67.25 85 GLU A C 1
ATOM 712 O O . GLU A 1 85 ? -27.839 0.007 3.703 1.00 67.25 85 GLU A O 1
ATOM 717 N N . VAL A 1 86 ? -25.683 -0.043 3.118 1.00 64.50 86 VAL A N 1
ATOM 718 C CA . VAL A 1 86 ? -25.484 1.404 3.259 1.00 64.50 86 VAL A CA 1
ATOM 719 C C . VAL A 1 86 ? -25.984 2.126 2.002 1.00 64.50 86 VAL A C 1
ATOM 721 O O . VAL A 1 86 ? -25.452 1.937 0.913 1.00 64.50 86 VAL A O 1
ATOM 724 N N . GLN A 1 87 ? -26.982 2.999 2.177 1.00 60.62 87 GLN A N 1
ATOM 725 C CA . GLN A 1 87 ? -27.628 3.790 1.111 1.00 60.62 87 GLN A CA 1
ATOM 726 C C . GLN A 1 87 ? -26.650 4.683 0.315 1.00 60.62 87 GLN A C 1
ATOM 728 O O . GLN A 1 87 ? -26.922 5.014 -0.835 1.00 60.62 87 GLN A O 1
ATOM 733 N N . ASP A 1 88 ? -25.506 5.057 0.903 1.00 72.62 88 ASP A N 1
ATOM 734 C CA . ASP A 1 88 ? -24.452 5.838 0.242 1.00 72.62 88 ASP A CA 1
ATOM 735 C C . ASP A 1 88 ? -23.056 5.268 0.548 1.00 72.62 88 ASP A C 1
ATOM 737 O O . ASP A 1 88 ? -22.421 5.600 1.556 1.00 72.62 88 ASP A O 1
ATOM 741 N N . SER A 1 89 ? -22.557 4.418 -0.352 1.00 72.31 89 SER A N 1
ATOM 742 C CA . SER A 1 89 ? -21.228 3.807 -0.247 1.00 72.31 89 SER A CA 1
ATOM 743 C C . SER A 1 89 ? -20.100 4.842 -0.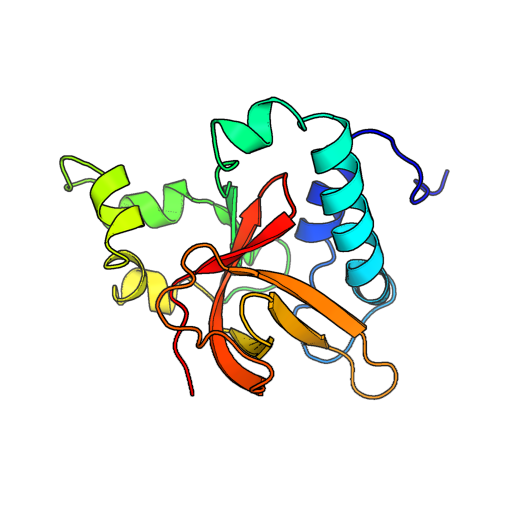222 1.00 72.31 89 SER A C 1
ATOM 745 O O . SER A 1 89 ? -19.106 4.646 0.479 1.00 72.31 89 SER A O 1
ATOM 747 N N . ASN A 1 90 ? -20.244 5.974 -0.921 1.00 74.81 90 ASN A N 1
ATOM 748 C CA . ASN A 1 90 ? -19.214 7.007 -0.954 1.00 74.81 90 ASN A CA 1
ATOM 749 C C . ASN A 1 90 ? -19.065 7.665 0.415 1.00 74.81 90 ASN A C 1
ATOM 751 O O . ASN A 1 90 ? -17.936 7.807 0.885 1.00 74.81 90 ASN A O 1
ATOM 755 N N . SER A 1 91 ? -20.168 8.017 1.081 1.00 74.75 91 SER A N 1
ATOM 756 C CA . SER A 1 91 ? -20.116 8.574 2.442 1.00 74.75 91 SER A CA 1
A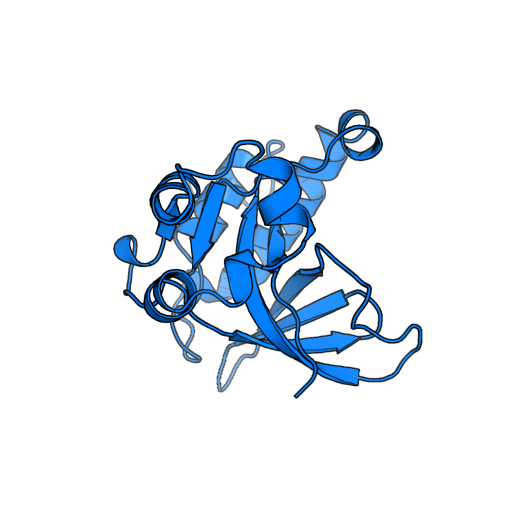TOM 757 C C . SER A 1 91 ? -19.391 7.643 3.426 1.00 74.75 91 SER A C 1
ATOM 759 O O . SER A 1 91 ? -18.626 8.091 4.284 1.00 74.75 91 SER A O 1
ATOM 761 N N . PHE A 1 92 ? -19.554 6.330 3.252 1.00 77.25 92 PHE A N 1
ATOM 762 C CA . PHE A 1 92 ? -18.947 5.315 4.105 1.00 77.25 92 PHE A CA 1
ATOM 763 C C . PHE A 1 92 ? -17.430 5.213 3.912 1.00 77.25 92 PHE A C 1
ATOM 765 O O . PHE A 1 92 ? -16.676 5.178 4.885 1.00 77.25 92 PHE A O 1
ATOM 772 N N . TRP A 1 93 ? -16.968 5.249 2.660 1.00 83.56 93 TRP A N 1
ATOM 773 C CA . TRP A 1 93 ? -15.540 5.323 2.350 1.00 83.56 93 TRP A CA 1
ATOM 774 C C . TRP A 1 93 ? -14.907 6.615 2.891 1.00 83.56 93 TRP A C 1
ATOM 776 O O . TRP A 1 93 ? -13.815 6.565 3.458 1.00 83.56 93 TRP A O 1
ATOM 786 N N . HIS A 1 94 ? -15.608 7.750 2.772 1.00 79.56 94 HIS A N 1
ATOM 787 C CA . HIS A 1 94 ? -15.118 9.058 3.224 1.00 79.56 94 HIS A CA 1
ATOM 788 C C . HIS A 1 94 ? -15.083 9.216 4.745 1.00 79.56 94 HIS A C 1
ATOM 790 O O . HIS A 1 94 ? -14.177 9.866 5.261 1.00 79.56 94 HIS A O 1
ATOM 796 N N . SER A 1 95 ? -16.040 8.628 5.467 1.00 81.62 95 SER A N 1
ATOM 797 C CA . SER A 1 95 ? -16.067 8.684 6.934 1.00 81.62 95 SER A CA 1
ATOM 798 C C . SER A 1 95 ? -14.951 7.862 7.581 1.00 81.62 95 SER A C 1
ATOM 800 O O . SER A 1 95 ? -14.615 8.083 8.740 1.00 81.62 95 SER A O 1
ATOM 802 N N . GLY A 1 96 ? -14.371 6.908 6.847 1.00 85.88 96 GLY A N 1
ATOM 803 C CA . GLY A 1 96 ? -13.330 6.019 7.353 1.00 85.88 96 GLY A CA 1
ATOM 804 C C . GLY A 1 96 ? -13.847 4.881 8.240 1.00 85.88 96 GLY A C 1
ATOM 805 O O . GLY A 1 96 ? -13.048 4.033 8.634 1.00 85.88 96 GLY A O 1
ATOM 806 N N . VAL A 1 97 ? -15.161 4.794 8.485 1.00 87.19 97 VAL A N 1
ATOM 807 C CA . VAL A 1 97 ? -15.793 3.728 9.293 1.00 87.19 97 VAL A CA 1
ATOM 808 C C . VAL A 1 97 ? -15.492 2.335 8.729 1.00 87.19 97 VAL A C 1
ATOM 810 O O . VAL A 1 97 ? -15.369 1.366 9.479 1.00 87.19 97 VAL A O 1
ATOM 813 N N . VAL A 1 98 ? -15.289 2.230 7.413 1.00 89.94 98 VAL A N 1
ATOM 814 C CA . VAL A 1 98 ? -14.848 0.995 6.747 1.00 89.94 98 VAL A CA 1
ATOM 815 C C . VAL A 1 98 ? -13.587 0.392 7.382 1.00 89.94 98 VAL A C 1
ATOM 817 O O . VAL A 1 98 ? -13.506 -0.821 7.540 1.00 89.94 98 VAL A O 1
ATOM 820 N N . TRP A 1 99 ? -12.639 1.217 7.833 1.00 91.38 99 TRP A N 1
ATOM 8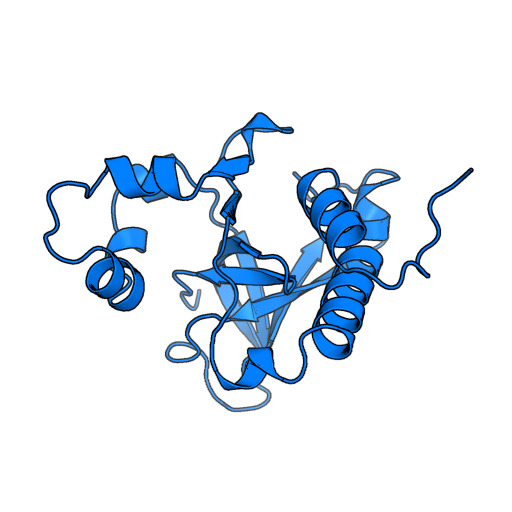21 C CA . TRP A 1 99 ? -11.360 0.772 8.405 1.00 91.38 99 TRP A CA 1
ATOM 822 C C . TRP A 1 99 ? -11.487 0.251 9.843 1.00 91.38 99 TRP A C 1
ATOM 824 O O . TRP A 1 99 ? -10.553 -0.350 10.386 1.00 91.38 99 TRP A O 1
ATOM 834 N N . GLU A 1 100 ? -12.631 0.490 10.483 1.00 90.25 100 GLU A N 1
ATOM 835 C CA . GLU A 1 100 ? -12.907 0.084 11.860 1.00 90.25 100 GLU A CA 1
ATOM 836 C C . GLU A 1 100 ? -13.606 -1.274 11.947 1.00 90.25 100 GLU A C 1
ATOM 838 O O . GLU A 1 100 ? -13.515 -1.935 12.989 1.00 90.25 100 GLU A O 1
ATOM 843 N N . LYS A 1 101 ? -14.242 -1.711 10.853 1.00 91.75 101 LYS A N 1
ATOM 844 C CA . LYS A 1 101 ? -14.958 -2.984 10.750 1.00 91.75 101 LYS A CA 1
ATOM 845 C C . LYS A 1 101 ? -14.029 -4.171 10.970 1.00 91.75 101 LYS A C 1
ATOM 847 O O . LYS A 1 101 ? -12.899 -4.203 10.478 1.00 91.75 101 LYS A O 1
ATOM 852 N N . ARG A 1 102 ? -14.522 -5.159 11.717 1.00 94.38 102 ARG A N 1
ATOM 853 C CA . ARG A 1 102 ? -13.764 -6.371 12.037 1.00 94.38 102 ARG A CA 1
ATOM 854 C C . ARG A 1 102 ? -13.494 -7.187 10.778 1.00 94.38 102 ARG A C 1
ATOM 856 O O . ARG A 1 102 ? -12.375 -7.620 10.572 1.00 94.38 102 ARG A O 1
ATOM 863 N N . GLU A 1 103 ? -14.483 -7.298 9.905 1.00 94.38 103 GLU A N 1
ATOM 864 C CA . GLU A 1 103 ? -14.403 -8.021 8.639 1.00 94.38 103 GLU A CA 1
ATOM 865 C C . GLU A 1 103 ? -13.301 -7.448 7.740 1.00 94.38 103 GLU A C 1
ATOM 867 O O . GLU A 1 103 ? -12.526 -8.192 7.152 1.00 94.38 103 GLU A O 1
ATOM 872 N N . VAL A 1 104 ? -13.172 -6.117 7.697 1.00 94.50 104 VAL A N 1
ATOM 873 C CA . VAL A 1 104 ? -12.118 -5.433 6.931 1.00 94.50 104 VAL A CA 1
ATOM 874 C C . VAL A 1 104 ? -10.745 -5.632 7.574 1.00 94.50 104 VAL A C 1
ATOM 876 O O . VAL A 1 104 ? -9.779 -5.885 6.859 1.00 94.50 104 VAL A O 1
ATOM 879 N N . LYS A 1 105 ? -10.650 -5.571 8.909 1.00 95.31 105 LYS A N 1
ATOM 880 C CA . LYS A 1 105 ? -9.414 -5.867 9.659 1.00 95.31 105 LYS A CA 1
ATOM 881 C C . LYS A 1 105 ? -8.936 -7.306 9.454 1.00 95.31 105 LYS A C 1
ATOM 883 O O . LYS A 1 105 ? -7.739 -7.527 9.306 1.00 95.31 105 LYS A O 1
ATOM 888 N N . ASP A 1 106 ? -9.863 -8.259 9.424 1.00 96.00 106 ASP A N 1
ATOM 889 C CA . ASP A 1 106 ? -9.583 -9.686 9.235 1.00 96.00 106 ASP A CA 1
ATOM 890 C C . ASP A 1 106 ? -9.251 -10.011 7.761 1.00 96.00 106 ASP A C 1
ATOM 892 O O . ASP A 1 106 ? -8.554 -10.982 7.472 1.00 96.00 106 ASP A O 1
ATOM 896 N N . LEU A 1 107 ? -9.710 -9.183 6.816 1.00 96.75 107 LEU A N 1
ATOM 897 C CA . LEU A 1 107 ? -9.448 -9.340 5.384 1.00 96.75 107 LEU A CA 1
ATOM 898 C C . LEU A 1 107 ? -8.129 -8.690 4.943 1.00 96.75 107 LEU A C 1
ATOM 900 O O . LEU A 1 107 ? -7.365 -9.276 4.167 1.00 96.75 107 LEU A O 1
ATOM 904 N N . LEU A 1 108 ? -7.863 -7.472 5.418 1.00 97.19 108 LEU A N 1
ATOM 905 C CA . LEU A 1 108 ? -6.753 -6.637 4.968 1.00 97.19 108 LEU A CA 1
ATOM 906 C C . LEU A 1 108 ? -5.527 -6.752 5.867 1.00 97.19 108 LEU A C 1
ATOM 908 O O . LEU A 1 108 ? -5.613 -6.960 7.075 1.00 97.19 108 LEU A O 1
ATOM 912 N N . ARG A 1 109 ? -4.353 -6.579 5.261 1.00 96.50 109 ARG A N 1
ATOM 913 C CA . ARG A 1 109 ? -3.087 -6.523 5.984 1.00 96.50 109 ARG A CA 1
ATOM 914 C C . ARG A 1 109 ? -2.830 -5.097 6.459 1.00 96.50 109 ARG A C 1
ATOM 916 O O . ARG A 1 109 ? -2.788 -4.168 5.653 1.00 96.50 109 ARG A O 1
ATOM 923 N N . LEU A 1 110 ? -2.616 -4.944 7.763 1.00 96.12 110 LEU A N 1
ATOM 924 C CA . LEU A 1 110 ? -2.133 -3.698 8.350 1.00 96.12 110 LEU A CA 1
ATOM 925 C C . LEU A 1 110 ? -0.613 -3.603 8.163 1.00 96.12 110 LEU A C 1
ATOM 927 O O . LEU A 1 110 ? 0.103 -4.571 8.425 1.00 96.12 110 LEU A O 1
ATOM 931 N N . LEU A 1 111 ? -0.129 -2.453 7.697 1.00 95.50 111 LEU A N 1
ATOM 932 C CA . LEU A 1 111 ? 1.292 -2.181 7.493 1.00 95.50 111 LEU A CA 1
ATOM 933 C C . LEU A 1 111 ? 1.765 -1.038 8.384 1.00 95.50 111 LEU A C 1
ATOM 935 O O . LEU A 1 111 ? 1.025 -0.081 8.603 1.00 95.50 111 LEU A O 1
ATOM 939 N N . ASP A 1 112 ? 3.029 -1.116 8.793 1.00 95.00 112 ASP A N 1
ATOM 940 C CA . ASP A 1 112 ? 3.747 -0.047 9.482 1.00 95.00 112 ASP A CA 1
ATOM 941 C C . ASP A 1 112 ? 4.628 0.725 8.497 1.00 95.00 112 ASP A C 1
ATOM 943 O O . ASP A 1 112 ? 5.397 0.132 7.736 1.00 95.00 112 ASP A O 1
ATOM 947 N N . GLY A 1 113 ? 4.583 2.053 8.565 1.00 94.25 113 GLY A N 1
ATOM 948 C CA . GLY A 1 113 ? 5.441 2.938 7.786 1.00 94.25 113 GLY A CA 1
ATOM 949 C C . GLY A 1 113 ? 5.912 4.157 8.567 1.00 94.25 113 GLY A C 1
ATOM 950 O O . GLY A 1 113 ? 5.610 4.337 9.749 1.00 94.25 113 GLY A O 1
ATOM 951 N N . GLN A 1 114 ? 6.670 5.003 7.877 1.00 94.19 114 GLN A N 1
ATOM 952 C CA . GLN A 1 114 ? 7.131 6.291 8.385 1.00 94.19 114 GLN A CA 1
ATOM 953 C C . GLN A 1 114 ? 6.477 7.415 7.594 1.00 94.19 114 GLN A C 1
ATOM 955 O O . GLN A 1 114 ? 6.574 7.443 6.363 1.00 94.19 114 GLN A O 1
ATOM 960 N N . ALA A 1 115 ? 5.832 8.332 8.305 1.00 91.62 115 ALA A N 1
ATOM 961 C CA . ALA A 1 115 ? 5.266 9.550 7.763 1.00 91.62 115 ALA A CA 1
ATOM 962 C C . ALA A 1 115 ? 6.212 10.729 8.016 1.00 91.62 115 ALA A C 1
ATOM 964 O O . ALA A 1 115 ? 6.593 10.991 9.152 1.00 91.62 115 ALA A O 1
ATOM 965 N N . GLU A 1 116 ? 6.561 11.454 6.957 1.00 88.25 116 GLU A N 1
ATOM 966 C CA . GLU A 1 116 ? 7.235 12.750 7.025 1.00 88.25 116 GLU A CA 1
ATOM 967 C C . GLU A 1 116 ? 6.304 13.793 6.393 1.00 88.25 116 GLU A C 1
ATOM 969 O O . GLU A 1 116 ? 6.134 13.876 5.169 1.00 88.25 116 GLU A O 1
ATOM 974 N N . GLY A 1 117 ? 5.605 14.551 7.240 1.00 80.75 117 GLY A N 1
ATOM 975 C CA . GLY A 1 117 ? 4.501 15.398 6.796 1.00 80.75 117 GLY A CA 1
ATOM 976 C C . GLY A 1 117 ? 3.388 14.567 6.146 1.00 80.75 117 GLY A C 1
ATOM 977 O O . GLY A 1 117 ? 2.777 13.725 6.789 1.00 80.75 117 GLY A O 1
ATOM 978 N N . LYS A 1 118 ? 3.106 14.795 4.855 1.00 75.25 118 LYS A N 1
ATOM 979 C CA . LYS A 1 118 ? 2.052 14.067 4.108 1.00 75.25 118 LYS A CA 1
ATOM 980 C C . LYS A 1 118 ? 2.555 12.839 3.345 1.00 75.25 118 LYS A C 1
ATOM 982 O O . LYS A 1 118 ? 1.744 12.126 2.745 1.00 75.25 118 LYS A O 1
ATOM 987 N N . LEU A 1 119 ? 3.871 12.634 3.314 1.00 84.81 119 LEU A N 1
ATOM 988 C CA . LEU A 1 119 ? 4.513 11.548 2.584 1.00 84.81 119 LEU A CA 1
ATOM 989 C C . LEU A 1 119 ? 4.683 10.357 3.517 1.00 84.81 119 LEU A C 1
ATOM 991 O O . LEU A 1 119 ? 5.337 10.476 4.548 1.00 84.81 119 LEU A O 1
ATOM 995 N N . ILE A 1 120 ? 4.110 9.216 3.145 1.00 93.06 120 ILE A N 1
ATOM 996 C CA . ILE A 1 120 ? 4.316 7.956 3.854 1.00 93.06 120 ILE A CA 1
ATOM 997 C C . ILE A 1 120 ? 5.307 7.122 3.055 1.00 93.06 120 ILE A C 1
ATOM 999 O O . ILE A 1 120 ? 5.311 7.135 1.824 1.00 93.06 120 ILE A O 1
ATOM 1003 N N . SER A 1 121 ? 6.160 6.395 3.761 1.00 94.31 121 SER A N 1
ATOM 1004 C CA . SER A 1 121 ? 7.108 5.473 3.159 1.00 94.31 121 SER A CA 1
ATOM 1005 C C . SER A 1 121 ? 7.105 4.127 3.865 1.00 94.31 121 SER A C 1
ATOM 1007 O O . SER A 1 121 ? 7.017 4.053 5.093 1.00 94.31 121 SER A O 1
ATOM 1009 N N . LEU A 1 122 ? 7.202 3.072 3.062 1.00 94.62 122 LEU A N 1
ATOM 1010 C CA . LEU A 1 122 ? 7.418 1.705 3.511 1.00 94.62 122 LEU A CA 1
ATOM 1011 C C . LEU A 1 122 ? 8.870 1.328 3.257 1.00 94.62 122 LEU A C 1
ATOM 1013 O O . LEU A 1 122 ? 9.378 1.505 2.152 1.00 94.62 122 LEU A O 1
ATOM 1017 N N . GLU A 1 123 ? 9.519 0.798 4.285 1.00 93.69 123 GLU A N 1
ATOM 1018 C CA . GLU A 1 123 ? 10.880 0.286 4.187 1.00 93.69 123 GLU A CA 1
ATOM 1019 C C . GLU A 1 123 ? 10.848 -1.242 4.132 1.00 93.69 123 GLU A C 1
ATOM 1021 O O . GLU A 1 123 ? 10.279 -1.898 5.014 1.00 93.69 123 GLU A O 1
ATOM 1026 N N . TYR A 1 124 ? 11.473 -1.801 3.103 1.00 92.56 124 TYR A N 1
ATOM 1027 C CA . TYR A 1 124 ? 11.663 -3.237 2.909 1.00 92.56 124 TYR A CA 1
ATOM 1028 C C . TYR A 1 124 ? 13.144 -3.537 2.684 1.00 92.56 124 TYR A C 1
ATOM 1030 O O . TYR A 1 124 ? 13.902 -2.631 2.347 1.00 92.56 124 TYR A O 1
ATOM 1038 N N . GLY A 1 125 ? 13.546 -4.794 2.856 1.00 88.38 125 GLY A N 1
ATOM 1039 C CA . GLY A 1 125 ? 14.937 -5.231 2.788 1.00 88.38 125 GLY A CA 1
ATOM 1040 C C . GLY A 1 125 ? 15.599 -5.316 4.164 1.00 88.38 125 GLY A C 1
ATOM 1041 O O . GLY A 1 125 ? 15.336 -4.513 5.064 1.00 88.38 125 GLY A O 1
ATOM 1042 N N . THR A 1 126 ? 16.469 -6.310 4.327 1.00 84.50 126 THR A N 1
ATOM 1043 C CA . THR A 1 126 ? 17.319 -6.504 5.512 1.00 84.50 126 THR A CA 1
ATOM 1044 C C . THR A 1 126 ? 18.727 -5.962 5.267 1.00 84.50 126 THR A C 1
ATOM 1046 O O . THR A 1 126 ? 19.217 -5.171 6.071 1.00 84.50 126 THR A O 1
ATOM 1049 N N . GLU A 1 127 ? 19.336 -6.322 4.134 1.00 82.44 127 GLU A N 1
ATOM 1050 C CA . GLU A 1 127 ? 20.670 -5.865 3.717 1.00 82.44 127 GLU A CA 1
ATOM 1051 C C . GLU A 1 127 ? 20.596 -4.624 2.818 1.00 82.44 127 GLU A C 1
ATOM 1053 O O . GLU A 1 127 ? 21.064 -3.546 3.185 1.00 82.44 127 GLU A O 1
ATOM 1058 N N . ALA A 1 128 ? 19.955 -4.755 1.654 1.00 84.75 128 ALA A N 1
ATOM 1059 C CA . ALA A 1 128 ? 19.696 -3.655 0.734 1.00 84.75 128 ALA A CA 1
ATOM 1060 C C . ALA A 1 128 ? 18.264 -3.158 0.934 1.00 84.75 128 ALA A C 1
ATOM 1062 O O . ALA A 1 128 ? 17.299 -3.817 0.545 1.00 84.75 128 ALA A O 1
ATOM 1063 N N . LYS A 1 129 ? 18.129 -1.996 1.575 1.00 90.44 129 LYS A N 1
ATOM 1064 C CA . LYS A 1 129 ? 16.824 -1.410 1.869 1.00 90.44 129 LYS A CA 1
ATOM 1065 C C . LYS A 1 129 ? 16.295 -0.605 0.693 1.00 90.44 129 LYS A C 1
ATOM 1067 O O . LYS A 1 129 ? 17.019 0.209 0.124 1.00 90.44 129 LYS A O 1
ATOM 1072 N N . ILE A 1 130 ? 15.016 -0.788 0.395 1.00 93.44 130 ILE A N 1
ATOM 1073 C CA . ILE A 1 130 ? 14.264 0.054 -0.538 1.00 93.44 130 ILE A CA 1
ATOM 1074 C C . ILE A 1 130 ? 13.226 0.868 0.225 1.00 93.44 130 ILE A C 1
ATOM 1076 O O . ILE A 1 130 ? 12.686 0.412 1.242 1.00 93.44 130 ILE A O 1
ATOM 1080 N N . LYS A 1 131 ? 12.927 2.067 -0.277 1.00 94.38 131 LYS A N 1
ATOM 1081 C CA . LYS A 1 131 ? 11.968 2.982 0.349 1.00 94.38 131 LYS A CA 1
ATOM 1082 C C . LYS A 1 131 ? 10.840 3.286 -0.624 1.00 94.38 131 LYS A C 1
ATOM 1084 O O . LYS A 1 131 ? 10.965 4.117 -1.516 1.00 94.38 131 LYS A O 1
ATOM 1089 N N . ILE A 1 132 ? 9.706 2.624 -0.431 1.00 95.50 132 ILE A N 1
ATOM 1090 C CA . ILE A 1 132 ? 8.560 2.728 -1.333 1.00 95.50 132 ILE A CA 1
ATOM 1091 C C . ILE A 1 132 ? 7.660 3.882 -0.875 1.00 95.50 132 ILE A C 1
ATOM 1093 O O . ILE A 1 132 ? 7.145 3.832 0.247 1.00 95.50 132 ILE A O 1
ATOM 1097 N N . PRO A 1 133 ? 7.437 4.920 -1.702 1.00 94.44 133 PRO A N 1
ATOM 1098 C CA . PRO A 1 133 ? 6.540 6.011 -1.347 1.00 94.44 133 PRO A CA 1
ATOM 1099 C C . PRO A 1 133 ? 5.075 5.582 -1.478 1.00 94.44 133 PRO A C 1
ATOM 1101 O O . PRO A 1 133 ? 4.692 4.940 -2.455 1.00 94.44 133 PRO A O 1
ATOM 1104 N N . VAL A 1 134 ? 4.246 5.998 -0.523 1.00 93.56 134 VAL A N 1
ATOM 1105 C CA . VAL A 1 134 ? 2.799 5.761 -0.484 1.00 93.56 134 VAL A CA 1
ATOM 1106 C C . VAL A 1 134 ? 2.088 7.092 -0.245 1.00 93.56 134 VAL A C 1
ATOM 1108 O O . VAL A 1 134 ? 2.469 7.871 0.633 1.00 93.56 134 VAL A O 1
ATOM 1111 N N . THR A 1 135 ? 1.051 7.376 -1.034 1.00 90.38 135 THR A N 1
ATOM 1112 C CA . THR A 1 135 ? 0.304 8.636 -0.906 1.00 90.38 135 THR A CA 1
ATOM 1113 C C . THR A 1 135 ? -0.804 8.487 0.131 1.00 90.38 135 THR A C 1
ATOM 1115 O O . THR A 1 135 ? -1.613 7.566 0.057 1.00 90.38 135 THR A O 1
ATOM 1118 N N . SER A 1 136 ? -0.871 9.397 1.102 1.00 88.69 136 SER A N 1
ATOM 1119 C CA . SER A 1 136 ? -1.985 9.427 2.055 1.00 88.69 136 SER A CA 1
ATOM 1120 C C . SER A 1 136 ? -3.277 9.875 1.365 1.00 88.69 136 SER A C 1
ATOM 1122 O O . SER A 1 136 ? -3.295 10.891 0.671 1.00 88.69 136 SER A O 1
ATOM 1124 N N . VAL A 1 137 ? -4.371 9.131 1.559 1.00 83.94 137 VAL A N 1
ATOM 1125 C CA . VAL A 1 137 ? -5.690 9.533 1.030 1.00 83.94 137 VAL A CA 1
ATOM 1126 C C . VAL A 1 137 ? -6.334 10.600 1.909 1.00 83.94 137 VAL A C 1
ATOM 1128 O O . VAL A 1 137 ? -6.944 11.539 1.404 1.00 83.94 137 VAL A O 1
ATOM 1131 N N . TYR A 1 138 ? -6.118 10.512 3.223 1.00 75.56 138 TYR A N 1
ATOM 1132 C CA . TYR A 1 138 ? -6.540 11.518 4.191 1.00 75.56 138 TYR A CA 1
ATOM 1133 C C . TYR A 1 138 ? -5.331 11.977 5.002 1.00 75.56 138 TYR A C 1
ATOM 1135 O O . TYR A 1 138 ? -4.696 11.180 5.687 1.00 75.56 138 TYR A O 1
ATOM 1143 N N . SER A 1 139 ? -5.008 13.271 4.939 1.00 64.19 139 SER A N 1
ATOM 1144 C CA . SER A 1 139 ? -3.869 13.840 5.672 1.00 64.19 139 SER A CA 1
ATOM 1145 C C . SER A 1 139 ? -4.215 14.297 7.092 1.00 64.19 139 SER A C 1
ATOM 1147 O O . SER A 1 139 ? -3.346 14.828 7.770 1.00 64.19 139 SER A O 1
ATOM 1149 N N . ALA A 1 140 ? -5.469 14.146 7.534 1.00 65.44 140 ALA A N 1
ATOM 1150 C CA . ALA A 1 140 ? -5.943 14.644 8.827 1.00 65.44 140 ALA A CA 1
ATOM 1151 C C . ALA A 1 140 ? -5.139 14.149 10.053 1.00 65.44 140 ALA A C 1
ATOM 1153 O O . ALA A 1 140 ? -4.879 14.976 10.925 1.00 65.44 140 ALA A O 1
ATOM 1154 N N . PRO A 1 141 ? -4.710 12.871 10.145 1.00 62.66 141 PRO A N 1
ATOM 1155 C CA . PRO A 1 141 ? -3.943 12.409 11.304 1.00 62.66 141 PRO A CA 1
ATOM 1156 C C . PRO A 1 141 ? -2.457 12.794 11.261 1.00 62.66 141 PRO A C 1
ATOM 1158 O O . PRO A 1 141 ? -1.779 12.637 12.270 1.00 62.66 141 PRO A O 1
ATOM 1161 N N . LEU A 1 142 ? -1.941 13.284 10.128 1.00 75.19 142 LEU A N 1
ATOM 1162 C CA . LEU A 1 142 ? -0.516 13.570 9.955 1.00 75.19 142 LEU A CA 1
ATOM 1163 C C . LEU A 1 142 ? -0.217 15.038 10.249 1.00 75.19 142 LEU A C 1
ATOM 1165 O O . LEU A 1 142 ? -0.829 15.946 9.674 1.00 75.19 142 LEU A O 1
ATOM 1169 N N . ARG A 1 143 ? 0.758 15.294 11.124 1.00 68.19 143 ARG A N 1
ATOM 1170 C CA . ARG A 1 143 ? 1.155 16.669 11.446 1.00 68.19 143 ARG A CA 1
ATOM 1171 C C . ARG A 1 143 ? 1.891 17.311 10.271 1.00 68.19 143 ARG A C 1
ATOM 1173 O O . ARG A 1 143 ? 2.720 16.699 9.605 1.00 68.19 143 ARG A O 1
ATOM 1180 N N . SER A 1 144 ? 1.618 18.592 10.026 1.00 65.81 144 SER A N 1
ATOM 1181 C CA . SER A 1 144 ? 2.415 19.380 9.080 1.00 65.81 144 SER A CA 1
ATOM 1182 C C . SER A 1 144 ? 3.751 19.757 9.728 1.00 65.81 144 SER A C 1
ATOM 1184 O O . SER A 1 144 ? 3.764 20.345 10.806 1.00 65.81 144 SER A O 1
ATOM 1186 N N . GLY A 1 145 ? 4.874 19.418 9.091 1.00 67.31 145 GLY A N 1
ATOM 1187 C CA . GLY A 1 145 ? 6.219 19.708 9.599 1.00 67.31 145 GLY A CA 1
ATOM 1188 C C . GLY A 1 145 ? 7.247 18.652 9.184 1.00 67.31 145 GLY A C 1
ATOM 1189 O O . GLY A 1 145 ? 6.940 17.767 8.394 1.00 67.31 145 GLY A O 1
ATOM 1190 N N . ARG A 1 146 ? 8.468 18.747 9.726 1.00 68.56 146 ARG A N 1
ATOM 1191 C CA . ARG A 1 146 ? 9.563 17.773 9.514 1.00 68.56 146 ARG A CA 1
ATOM 1192 C C . ARG A 1 146 ? 9.599 16.659 10.572 1.00 68.56 146 ARG A C 1
ATOM 1194 O O . ARG A 1 146 ? 10.644 16.054 10.784 1.00 68.56 146 ARG A O 1
ATOM 1201 N N . ASN A 1 147 ? 8.505 16.447 11.303 1.00 79.00 147 ASN A N 1
ATOM 1202 C CA . ASN A 1 147 ? 8.469 15.376 12.295 1.00 79.00 147 ASN A CA 1
ATOM 1203 C C . ASN A 1 147 ? 8.258 14.037 11.580 1.00 79.00 147 ASN A C 1
ATOM 1205 O O . ASN A 1 147 ? 7.436 13.958 10.665 1.00 79.00 147 ASN A O 1
ATOM 1209 N N . ILE A 1 148 ? 9.030 13.029 11.982 1.00 85.56 148 ILE A N 1
ATOM 1210 C CA . ILE A 1 148 ? 8.926 11.671 11.459 1.00 85.56 148 ILE A CA 1
ATOM 1211 C C . ILE A 1 148 ? 8.052 10.891 12.435 1.00 85.56 148 ILE A C 1
ATOM 1213 O O . ILE A 1 148 ? 8.462 10.612 13.560 1.00 85.56 148 ILE A O 1
ATOM 1217 N N . GLU A 1 149 ? 6.845 10.549 12.003 1.00 90.25 149 GLU A N 1
ATOM 1218 C CA . GLU A 1 149 ? 5.872 9.802 12.799 1.00 90.25 149 GLU A CA 1
ATOM 1219 C C . GLU A 1 149 ? 5.817 8.354 12.300 1.00 90.25 149 GLU A C 1
ATOM 1221 O O . GLU A 1 149 ? 5.773 8.099 11.093 1.00 90.25 149 GLU A O 1
ATOM 1226 N N . ARG A 1 150 ? 5.815 7.379 13.215 1.00 93.69 150 ARG A N 1
ATOM 1227 C CA . ARG A 1 150 ? 5.464 6.004 12.846 1.00 93.69 150 ARG A CA 1
ATOM 1228 C C . ARG A 1 150 ? 3.956 5.925 12.681 1.00 93.69 150 ARG A C 1
ATOM 1230 O O . ARG A 1 150 ? 3.204 6.468 13.487 1.00 93.69 150 ARG A O 1
ATOM 1237 N N . VAL A 1 151 ? 3.517 5.253 11.626 1.00 94.44 151 VAL A N 1
ATOM 1238 C CA . VAL A 1 151 ? 2.096 5.115 11.313 1.00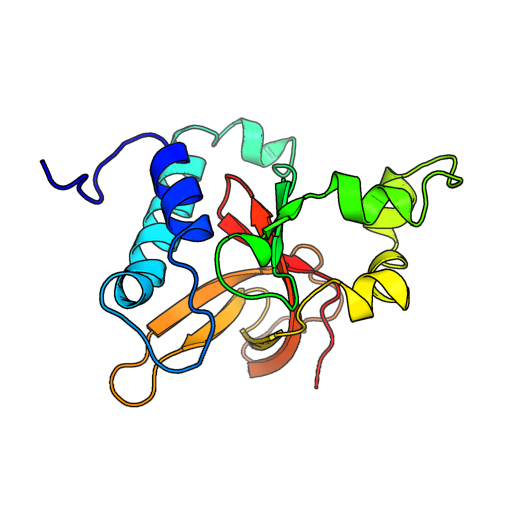 94.44 151 VAL A CA 1
ATOM 1239 C C . VAL A 1 151 ? 1.756 3.684 10.941 1.00 94.44 151 VAL A C 1
ATOM 1241 O O . VAL A 1 151 ? 2.563 3.000 10.318 1.00 94.44 151 VAL A O 1
ATOM 1244 N N . SER A 1 152 ? 0.539 3.269 11.271 1.00 95.44 152 SER A N 1
ATOM 1245 C CA . SER A 1 152 ? -0.090 2.058 10.751 1.00 95.44 152 SER A CA 1
ATOM 1246 C C . SER A 1 152 ? -1.198 2.422 9.764 1.00 95.44 152 SER A C 1
ATOM 1248 O O . SER A 1 152 ? -1.874 3.441 9.934 1.00 95.44 152 SER A O 1
ATOM 1250 N N . PHE A 1 153 ? -1.366 1.635 8.701 1.00 95.62 153 PHE A N 1
ATOM 1251 C CA . PHE A 1 153 ? -2.358 1.895 7.652 1.00 95.62 153 PHE A CA 1
ATOM 1252 C C . PHE A 1 153 ? -2.657 0.650 6.802 1.00 95.62 153 PHE A C 1
ATOM 1254 O O . PHE A 1 153 ? -1.904 -0.324 6.808 1.00 95.62 153 PHE A O 1
ATOM 1261 N N . TYR A 1 154 ? -3.745 0.704 6.031 1.00 96.19 154 TYR A N 1
ATOM 1262 C CA . TYR A 1 154 ? -4.059 -0.265 4.978 1.00 96.19 154 TYR A CA 1
ATOM 1263 C C . TYR A 1 154 ? -3.576 0.237 3.620 1.00 96.19 154 TYR A C 1
ATOM 1265 O O . TYR A 1 154 ? -3.772 1.407 3.276 1.00 96.19 154 TYR A O 1
ATOM 1273 N N . LEU A 1 155 ? -2.972 -0.653 2.835 1.00 96.69 155 LEU A N 1
ATOM 1274 C CA . LEU A 1 155 ? -2.454 -0.334 1.508 1.00 96.69 155 LEU A CA 1
ATOM 1275 C C . LEU A 1 155 ? -3.507 -0.590 0.424 1.00 96.69 155 LEU A C 1
ATOM 1277 O O . LEU A 1 155 ? -4.073 -1.680 0.344 1.00 96.69 155 LEU A O 1
ATOM 1281 N N . GLY A 1 156 ? -3.726 0.407 -0.430 1.00 96.38 156 GLY A N 1
ATOM 1282 C CA . GLY A 1 156 ? -4.515 0.303 -1.653 1.00 96.38 156 GLY A CA 1
ATOM 1283 C C . GLY A 1 156 ? -3.671 0.554 -2.900 1.00 96.38 156 GLY A C 1
ATOM 1284 O O . GLY A 1 156 ? -2.697 1.301 -2.862 1.00 96.38 156 GLY A O 1
ATOM 1285 N N . PHE A 1 157 ? -4.070 -0.037 -4.019 1.00 96.50 157 PHE A N 1
ATOM 1286 C CA . PHE A 1 157 ? -3.445 0.116 -5.325 1.00 96.50 157 PHE A CA 1
ATOM 1287 C C . PHE A 1 157 ? -4.397 0.839 -6.279 1.00 96.50 157 PHE A C 1
ATOM 1289 O O . PHE A 1 157 ? -5.489 0.354 -6.598 1.00 96.50 157 PHE A O 1
ATOM 1296 N N . SER A 1 158 ? -3.954 1.997 -6.764 1.00 93.88 158 SER A N 1
ATOM 1297 C CA . SER A 1 158 ? -4.625 2.766 -7.811 1.00 93.88 158 SER A CA 1
ATOM 1298 C C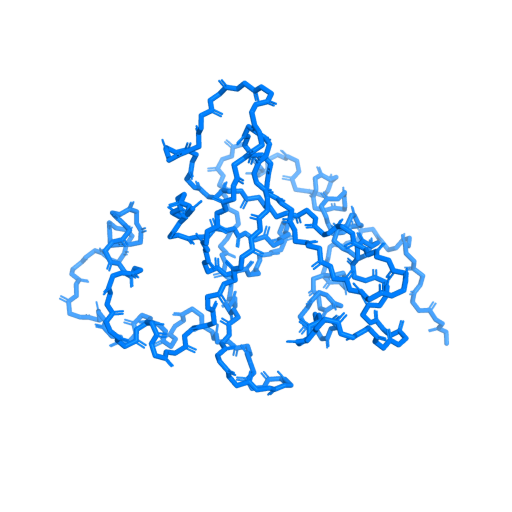 . SER A 1 158 ? -3.707 2.919 -9.024 1.00 93.88 158 SER A C 1
ATOM 1300 O O . SER A 1 158 ? -2.489 2.766 -8.920 1.00 93.88 158 SER A O 1
ATOM 1302 N N . ILE A 1 159 ? -4.278 3.299 -10.166 1.00 91.81 159 ILE A N 1
ATOM 1303 C CA . ILE A 1 159 ? -3.506 3.609 -11.380 1.00 91.81 159 ILE A CA 1
ATOM 1304 C C . ILE A 1 159 ? -2.611 4.857 -11.243 1.00 91.81 159 ILE A C 1
ATOM 1306 O O . ILE A 1 159 ? -1.786 5.109 -12.117 1.00 91.81 159 ILE A O 1
ATOM 1310 N N . GLU A 1 160 ? -2.759 5.641 -10.170 1.00 90.56 160 GLU A N 1
ATOM 1311 C CA . GLU A 1 160 ? -1.843 6.739 -9.834 1.00 90.56 160 GLU A CA 1
ATOM 1312 C C . GLU A 1 160 ? -0.678 6.292 -8.955 1.00 90.56 160 GLU A C 1
ATOM 1314 O O . GLU A 1 160 ? 0.328 6.992 -8.904 1.00 90.56 160 GLU A O 1
ATOM 1319 N N . GLY A 1 161 ? -0.795 5.142 -8.291 1.00 93.50 161 GLY A N 1
ATOM 1320 C CA . GLY A 1 161 ? 0.184 4.663 -7.327 1.00 93.50 161 GLY A CA 1
ATOM 1321 C C . GLY A 1 161 ? -0.442 4.033 -6.081 1.00 93.50 161 GLY A C 1
ATOM 1322 O O . GLY A 1 161 ? -1.673 3.989 -5.940 1.00 93.50 161 GLY A O 1
ATOM 1323 N N . PRO A 1 162 ? 0.409 3.538 -5.165 1.00 95.56 162 PRO A N 1
ATOM 1324 C CA . PRO A 1 162 ? -0.011 3.015 -3.874 1.00 95.56 162 PRO A CA 1
ATOM 1325 C C . PRO A 1 162 ? -0.542 4.125 -2.958 1.00 95.56 162 PRO A C 1
ATOM 1327 O O . PRO A 1 162 ? 0.015 5.227 -2.873 1.00 95.56 162 PRO A O 1
ATOM 1330 N N . LEU A 1 163 ? -1.608 3.799 -2.234 1.00 93.75 163 LEU A N 1
ATOM 1331 C CA . LEU A 1 163 ? -2.365 4.695 -1.369 1.00 93.75 163 LEU A CA 1
ATOM 1332 C C . LEU A 1 163 ? -2.456 4.143 0.059 1.00 93.75 163 LEU A C 1
ATOM 1334 O O . LEU A 1 163 ? -2.623 2.941 0.257 1.00 93.75 163 LEU A O 1
ATOM 1338 N N . ALA A 1 164 ? -2.376 5.029 1.050 1.00 93.94 164 ALA A N 1
ATOM 1339 C CA . ALA A 1 164 ? -2.499 4.704 2.467 1.00 93.94 164 ALA A CA 1
ATOM 1340 C C . ALA A 1 164 ? -3.870 5.126 3.009 1.00 93.94 164 ALA A C 1
ATOM 1342 O O . ALA A 1 164 ? -4.264 6.296 2.918 1.00 93.94 164 ALA A O 1
ATOM 1343 N N . TYR A 1 165 ? -4.564 4.161 3.610 1.00 92.81 165 TYR A N 1
ATOM 1344 C CA . TYR A 1 165 ? -5.915 4.275 4.150 1.00 92.81 165 TYR A CA 1
ATOM 1345 C C . TYR A 1 165 ? -5.964 3.953 5.644 1.00 92.81 165 TYR A C 1
ATOM 1347 O O . TYR A 1 165 ? -5.138 3.197 6.147 1.00 92.81 165 TYR A O 1
ATOM 1355 N N . GLY A 1 166 ? -6.955 4.496 6.360 1.00 91.81 166 GLY A N 1
ATOM 1356 C CA . GLY A 1 166 ? -7.149 4.199 7.786 1.00 91.81 166 GLY A CA 1
ATOM 1357 C C . GLY A 1 166 ? -5.932 4.526 8.660 1.00 91.81 166 GLY A C 1
ATOM 1358 O O . GLY A 1 166 ? -5.665 3.804 9.615 1.00 91.81 166 GLY A O 1
ATOM 1359 N N . ILE A 1 167 ? -5.179 5.570 8.297 1.00 92.62 167 ILE A N 1
ATOM 1360 C CA . ILE A 1 167 ? -3.886 5.919 8.897 1.00 92.62 167 ILE A CA 1
ATOM 1361 C C . ILE A 1 167 ? -4.045 6.243 10.389 1.00 92.62 167 ILE A C 1
ATOM 1363 O O . ILE A 1 167 ? -4.883 7.067 10.761 1.00 92.62 167 ILE A O 1
ATOM 1367 N N . LYS A 1 168 ? -3.195 5.646 11.229 1.00 92.25 168 LYS A N 1
ATOM 1368 C CA . LYS A 1 168 ? -3.090 5.922 12.669 1.00 92.25 168 LYS A CA 1
ATOM 1369 C C . LYS A 1 168 ? -1.631 6.094 13.071 1.00 92.25 168 LYS A C 1
ATOM 1371 O O . LYS A 1 168 ? -0.800 5.287 12.670 1.00 92.25 168 LYS A O 1
ATOM 1376 N N . VAL A 1 169 ? -1.331 7.111 13.875 1.00 91.31 169 VAL A N 1
ATOM 1377 C CA . VAL A 1 169 ? -0.006 7.278 14.499 1.00 91.31 169 VAL A CA 1
ATOM 1378 C C . VAL A 1 169 ? 0.171 6.212 15.588 1.00 91.31 169 VAL A C 1
ATOM 1380 O O . VAL A 1 169 ? -0.786 5.946 16.321 1.00 91.31 169 VAL A O 1
ATOM 1383 N N . ILE A 1 170 ? 1.355 5.593 15.659 1.00 91.44 170 ILE A N 1
ATOM 1384 C CA . ILE A 1 170 ? 1.707 4.513 16.603 1.00 91.44 170 ILE A CA 1
ATOM 1385 C C . ILE A 1 170 ? 2.951 4.839 17.426 1.00 91.44 170 ILE A C 1
ATOM 1387 O O . ILE A 1 170 ? 3.828 5.574 16.915 1.00 91.44 170 ILE A O 1
#

Sequence (170 aa):
QIVGLTHSYPDPYFLACLLFWPENKELDEDSTLIEKYVSSLNRSFRRQYKHMCRSRQPSTLFYLGQKKGLNSLVHKAEIERYFSEVQDSNSFWHSGVVWEKREVKDLLRLLDGQAEGKLISLEYGTEAKIKIPVTSVYSAPLRSGRNIERVSFYLGFSIEGPLAYGIKVI

Foldseek 3Di:
DPPDLPDLALVVLLVLLLQQDDPALAHDPSVVCNQSSQVSLLVSCCVPCVVVVVPDDFDFQWWQWPDDGNLRTHGPVNLCVVPVVDPDPVVVQVVLVSVVDPVSVNTFDKDKWKDQQQWTWDWGYDPDIDTHIAGEPDNVQGDHDRDIFIWIFIWTRGSNGIYTGPIDTD